Protein AF-A0A2G7M4L2-F1 (afdb_monomer_lite)

Sequence (96 aa):
MGNAALIIFFAILGMAVFYSTVAYFLIRMISKKAFKRNLDRYQIIQIIMLMAIGLMIIQSVRYQSWNMALPALGLLMPLLSLNVSMRRRRESNKVD

Radius of gyration: 17.42 Å; chains: 1; bounding box: 39×27×56 Å

Structure (mmCIF, N/CA/C/O backbone):
data_AF-A0A2G7M4L2-F1
#
_entry.id   AF-A0A2G7M4L2-F1
#
loop_
_atom_site.group_PDB
_atom_site.id
_atom_site.type_symbol
_atom_site.label_atom_id
_atom_site.label_alt_id
_atom_site.label_comp_id
_atom_site.label_asym_id
_atom_site.label_entity_id
_atom_site.label_seq_id
_atom_site.pdbx_PDB_ins_code
_atom_site.Cartn_x
_atom_site.Cartn_y
_atom_site.Cartn_z
_atom_site.occupancy
_atom_site.B_iso_or_equiv
_atom_site.auth_seq_id
_atom_site.auth_comp_id
_atom_site.auth_asym_id
_atom_site.auth_atom_id
_atom_site.pdbx_PDB_model_num
ATOM 1 N N . MET A 1 1 ? 4.581 5.890 -32.548 1.00 56.41 1 MET A N 1
ATOM 2 C CA . MET A 1 1 ? 4.938 5.462 -31.173 1.00 56.41 1 MET A CA 1
ATOM 3 C C . MET A 1 1 ? 3.995 6.009 -30.084 1.00 56.41 1 MET A C 1
ATOM 5 O O . MET A 1 1 ? 3.862 5.345 -29.068 1.00 56.41 1 MET A O 1
ATOM 9 N N . GLY A 1 2 ? 3.284 7.136 -30.277 1.00 62.47 2 GLY A N 1
ATOM 10 C CA . GLY A 1 2 ? 2.398 7.722 -29.244 1.00 62.47 2 GLY A CA 1
ATOM 11 C C . GLY A 1 2 ? 1.154 6.900 -28.857 1.00 62.47 2 GLY A C 1
ATOM 12 O O . GLY A 1 2 ? 0.841 6.789 -27.676 1.00 62.47 2 GLY A O 1
ATOM 13 N N . ASN A 1 3 ? 0.483 6.249 -29.815 1.00 76.25 3 ASN A N 1
ATOM 14 C CA . ASN A 1 3 ? -0.761 5.510 -29.529 1.00 76.25 3 ASN A CA 1
ATOM 15 C C . ASN A 1 3 ? -0.530 4.245 -28.686 1.00 76.25 3 ASN A C 1
ATOM 17 O O . ASN A 1 3 ? -1.350 3.910 -27.837 1.00 76.25 3 ASN A O 1
ATOM 21 N N . ALA A 1 4 ? 0.607 3.569 -28.872 1.00 79.88 4 ALA A N 1
ATOM 22 C CA . ALA A 1 4 ? 0.964 2.390 -28.083 1.00 79.88 4 ALA A CA 1
ATOM 23 C C . ALA A 1 4 ? 1.213 2.747 -26.607 1.00 79.88 4 ALA A C 1
ATOM 25 O O . ALA A 1 4 ? 0.759 2.030 -25.720 1.00 79.88 4 ALA A O 1
ATOM 26 N N . ALA A 1 5 ? 1.863 3.885 -26.338 1.00 84.69 5 ALA A N 1
ATOM 27 C CA . ALA A 1 5 ? 2.099 4.358 -24.975 1.00 84.69 5 ALA A CA 1
ATOM 28 C C . ALA A 1 5 ? 0.787 4.685 -24.241 1.00 84.69 5 ALA A C 1
ATOM 30 O O . ALA A 1 5 ? 0.638 4.334 -23.073 1.00 84.69 5 ALA A O 1
ATOM 31 N N . LEU A 1 6 ? -0.187 5.287 -24.935 1.00 85.69 6 LEU A N 1
ATOM 32 C CA . LEU A 1 6 ? -1.511 5.563 -24.369 1.00 85.69 6 LEU A CA 1
ATOM 33 C C . LEU A 1 6 ? -2.261 4.275 -24.019 1.00 85.69 6 LEU A C 1
ATOM 35 O O . LEU A 1 6 ? -2.808 4.163 -22.925 1.00 85.69 6 LEU A O 1
ATOM 39 N N . ILE A 1 7 ? -2.245 3.280 -24.908 1.00 89.19 7 ILE A N 1
ATOM 40 C CA . ILE A 1 7 ? -2.898 1.986 -24.662 1.00 89.19 7 ILE A CA 1
ATOM 41 C C . ILE A 1 7 ? -2.268 1.286 -23.452 1.00 89.19 7 ILE A C 1
ATOM 43 O O . ILE A 1 7 ? -2.989 0.805 -22.580 1.00 89.19 7 ILE A O 1
ATOM 47 N N . ILE A 1 8 ? -0.935 1.277 -23.359 1.00 89.00 8 ILE A N 1
ATOM 48 C CA . ILE A 1 8 ? -0.215 0.697 -22.217 1.00 89.00 8 ILE A CA 1
ATOM 49 C C . ILE A 1 8 ? -0.573 1.436 -20.922 1.00 89.00 8 ILE A C 1
ATOM 51 O O . ILE A 1 8 ? -0.836 0.800 -19.903 1.00 89.00 8 ILE A O 1
ATOM 55 N N . PHE A 1 9 ? -0.645 2.767 -20.958 1.00 87.94 9 PHE A N 1
ATOM 56 C CA . PHE A 1 9 ? -1.018 3.570 -19.797 1.00 87.94 9 PHE A CA 1
ATOM 57 C C . PHE A 1 9 ? -2.436 3.248 -19.301 1.00 87.94 9 PHE A C 1
ATOM 59 O O . PHE A 1 9 ? -2.628 2.979 -18.113 1.00 87.94 9 PHE A O 1
ATOM 66 N N . PHE A 1 10 ? -3.419 3.192 -20.204 1.00 91.38 10 PHE A N 1
ATOM 67 C CA . PHE A 1 10 ? -4.789 2.809 -19.851 1.00 91.38 10 PHE A CA 1
ATOM 68 C C . PHE A 1 10 ? -4.890 1.359 -19.369 1.00 91.38 10 PHE A C 1
ATOM 70 O O . PHE A 1 10 ? -5.658 1.083 -18.448 1.00 91.38 10 PHE A O 1
ATOM 77 N N . ALA A 1 11 ? -4.095 0.443 -19.925 1.00 90.25 11 ALA A N 1
ATOM 78 C CA . ALA A 1 11 ? -4.047 -0.941 -19.467 1.00 90.25 11 ALA A CA 1
ATOM 79 C C . ALA A 1 11 ? -3.517 -1.049 -18.026 1.00 90.25 11 ALA A C 1
ATOM 81 O O . ALA A 1 11 ? -4.115 -1.740 -17.200 1.00 90.25 11 ALA A O 1
ATOM 82 N N . ILE A 1 12 ? -2.445 -0.320 -17.696 1.00 90.50 12 ILE A N 1
ATOM 83 C CA . ILE A 1 12 ? -1.882 -0.282 -16.338 1.00 90.50 12 ILE A CA 1
ATOM 84 C C . ILE A 1 12 ? -2.879 0.349 -15.358 1.00 90.50 12 ILE A C 1
ATOM 86 O O . ILE A 1 12 ? -3.092 -0.194 -14.273 1.00 90.50 12 ILE A O 1
ATOM 90 N N . LEU A 1 13 ? -3.534 1.451 -15.740 1.00 90.06 13 LEU A N 1
ATOM 91 C CA . LEU A 1 13 ? -4.582 2.068 -14.920 1.00 90.06 13 LEU A CA 1
ATOM 92 C C . LEU A 1 13 ? -5.755 1.113 -14.684 1.00 90.06 13 LEU A C 1
ATOM 94 O O . LEU A 1 13 ? -6.197 0.959 -13.546 1.00 90.06 13 LEU A O 1
ATOM 98 N N . GLY A 1 14 ? -6.226 0.436 -15.733 1.00 90.31 14 GLY A N 1
ATOM 99 C CA . GLY A 1 14 ? -7.292 -0.557 -15.635 1.00 90.31 14 GLY A CA 1
ATOM 100 C C . 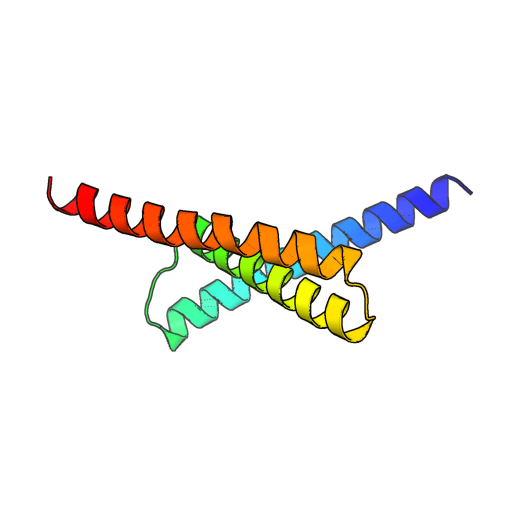GLY A 1 14 ? -6.931 -1.693 -14.678 1.00 90.31 14 GLY A C 1
ATOM 101 O O . GLY A 1 14 ? -7.722 -2.030 -13.797 1.00 90.31 14 GLY A O 1
ATOM 102 N N . MET A 1 15 ? -5.707 -2.222 -14.779 1.00 91.31 15 MET A N 1
ATOM 103 C CA . MET A 1 15 ? -5.195 -3.220 -13.837 1.00 91.31 15 MET A CA 1
ATOM 104 C C . MET A 1 15 ? -5.162 -2.690 -12.401 1.00 91.31 15 MET A C 1
ATOM 106 O O . MET A 1 15 ? -5.643 -3.364 -11.492 1.00 91.31 15 MET A O 1
ATOM 110 N N . ALA A 1 16 ? -4.637 -1.482 -12.179 1.00 86.25 16 ALA A N 1
ATOM 111 C CA . ALA A 1 16 ? -4.533 -0.896 -10.844 1.00 86.25 16 ALA A CA 1
ATOM 112 C C . ALA A 1 16 ? -5.907 -0.710 -10.180 1.00 86.25 16 ALA A C 1
ATOM 114 O O . ALA A 1 16 ? -6.071 -1.029 -8.999 1.00 86.25 16 ALA A O 1
ATOM 115 N N . VAL A 1 17 ? -6.905 -0.244 -10.940 1.00 88.25 17 VAL A N 1
ATOM 116 C CA . VAL A 1 17 ? -8.290 -0.108 -10.469 1.00 88.25 17 VAL A CA 1
ATOM 117 C C . VAL A 1 17 ? -8.877 -1.480 -10.148 1.00 88.25 17 VAL A C 1
ATOM 119 O O . VAL A 1 17 ? -9.388 -1.674 -9.046 1.00 88.25 17 VAL A O 1
ATOM 122 N N . PHE A 1 18 ? -8.739 -2.450 -11.055 1.00 90.62 18 PHE A N 1
ATOM 123 C CA . PHE A 1 18 ? -9.268 -3.799 -10.866 1.00 90.62 18 PHE A CA 1
ATOM 124 C C . PHE A 1 18 ? -8.700 -4.476 -9.612 1.00 90.62 18 PHE A C 1
ATOM 126 O O . PHE A 1 18 ? -9.460 -4.926 -8.752 1.00 90.62 18 PHE A O 1
ATOM 133 N N . TYR A 1 19 ? -7.373 -4.485 -9.446 1.00 88.12 19 TYR A N 1
ATOM 134 C CA . TYR A 1 19 ? -6.733 -5.070 -8.266 1.00 88.12 19 TYR A CA 1
ATOM 135 C C . TYR A 1 19 ? -7.125 -4.349 -6.975 1.00 88.12 19 TYR A C 1
ATOM 137 O O . TYR A 1 19 ? -7.346 -5.000 -5.953 1.00 88.12 19 TYR A O 1
ATOM 145 N N . SER A 1 20 ? -7.278 -3.024 -7.021 1.00 84.06 20 SER A N 1
ATOM 146 C CA . SER A 1 20 ? -7.733 -2.238 -5.870 1.00 84.06 20 SER A CA 1
ATOM 147 C C . SER A 1 20 ? -9.174 -2.583 -5.477 1.00 84.06 20 SER A C 1
ATOM 149 O O . SER A 1 20 ? -9.474 -2.718 -4.289 1.00 84.06 20 SER A O 1
ATOM 151 N N . THR A 1 21 ? -10.067 -2.795 -6.451 1.00 87.44 21 THR A N 1
ATOM 152 C CA . THR A 1 21 ? -11.440 -3.257 -6.198 1.00 87.44 21 THR A CA 1
ATOM 153 C C . THR A 1 21 ? -11.454 -4.658 -5.590 1.00 87.44 21 THR A C 1
ATOM 155 O O . THR A 1 21 ? -12.130 -4.882 -4.585 1.00 87.44 21 THR A O 1
ATOM 158 N N . VAL A 1 22 ? -10.675 -5.593 -6.141 1.00 89.69 22 VAL A N 1
ATOM 159 C CA . VAL A 1 22 ? -10.566 -6.961 -5.610 1.00 89.69 22 VAL A CA 1
ATOM 160 C C . VAL A 1 22 ? -10.042 -6.945 -4.170 1.00 89.69 22 VAL A C 1
ATOM 162 O O . VAL A 1 22 ? -10.642 -7.564 -3.288 1.00 89.69 22 VAL A O 1
ATOM 165 N N . ALA A 1 23 ? -8.986 -6.172 -3.898 1.00 87.56 23 ALA A N 1
ATOM 166 C CA . ALA A 1 23 ? -8.439 -5.999 -2.554 1.00 87.56 23 ALA A CA 1
ATOM 167 C C . ALA A 1 23 ? -9.474 -5.416 -1.579 1.00 87.56 23 ALA A C 1
ATOM 169 O O . ALA A 1 23 ? -9.620 -5.918 -0.464 1.00 87.56 23 ALA A O 1
ATOM 170 N N . TYR A 1 24 ? -10.245 -4.410 -2.001 1.00 87.56 24 TYR A N 1
ATOM 171 C CA . TYR A 1 24 ? -11.319 -3.828 -1.194 1.00 87.56 24 TYR A CA 1
ATOM 172 C C . TYR A 1 24 ? -12.360 -4.876 -0.776 1.00 87.56 24 TYR A C 1
ATOM 174 O O . TYR A 1 24 ? -12.712 -4.970 0.406 1.00 87.56 24 TYR A O 1
ATOM 182 N N . PHE A 1 25 ? -12.831 -5.693 -1.723 1.00 86.12 25 PHE A N 1
ATOM 183 C CA . PHE A 1 25 ? -13.800 -6.752 -1.437 1.00 86.12 25 PHE A CA 1
ATOM 184 C C . PHE A 1 25 ? -13.227 -7.820 -0.503 1.00 86.12 25 PHE A C 1
ATOM 186 O O . PHE A 1 25 ? -13.886 -8.184 0.474 1.00 86.12 25 PHE A O 1
ATOM 193 N N . LEU A 1 26 ? -11.993 -8.268 -0.746 1.00 86.69 26 LEU A N 1
ATOM 194 C CA . LEU A 1 26 ? -11.301 -9.243 0.100 1.00 86.69 26 LEU A CA 1
ATOM 195 C C . LEU A 1 26 ? -11.149 -8.742 1.536 1.00 86.69 26 LEU A C 1
ATOM 197 O O . LEU A 1 26 ? -11.535 -9.442 2.471 1.00 86.69 26 LEU A O 1
ATOM 201 N N . ILE A 1 27 ? -10.659 -7.515 1.725 1.00 85.88 27 ILE A N 1
ATOM 202 C CA . ILE A 1 27 ? -10.479 -6.925 3.058 1.00 85.88 27 ILE A CA 1
ATOM 203 C C . ILE A 1 27 ? -11.826 -6.816 3.774 1.00 85.88 27 ILE A C 1
ATOM 205 O O . ILE A 1 27 ? -11.931 -7.175 4.948 1.00 85.88 27 ILE A O 1
ATOM 209 N N . ARG A 1 28 ? -12.880 -6.382 3.074 1.00 82.75 28 ARG A N 1
ATOM 210 C CA . ARG A 1 28 ? -14.229 -6.300 3.647 1.00 82.75 28 ARG A CA 1
ATOM 211 C C . ARG A 1 28 ? -14.753 -7.674 4.073 1.00 82.75 28 ARG A C 1
ATOM 213 O O . ARG A 1 28 ? -15.302 -7.803 5.168 1.00 82.75 28 ARG A O 1
ATOM 220 N N . MET A 1 29 ? -14.577 -8.697 3.235 1.00 83.25 29 MET A N 1
ATOM 221 C CA . MET A 1 29 ? -15.000 -10.069 3.532 1.00 83.25 29 MET A CA 1
ATOM 222 C C . MET A 1 29 ? -14.227 -10.665 4.710 1.00 83.25 29 MET A C 1
ATOM 224 O O . MET A 1 29 ? -14.845 -11.167 5.651 1.00 83.25 29 MET A O 1
ATOM 228 N N . ILE A 1 30 ? -12.895 -10.579 4.687 1.00 84.81 30 ILE A N 1
ATOM 229 C CA . ILE A 1 30 ? -12.022 -11.089 5.751 1.00 84.81 30 ILE A CA 1
ATOM 230 C C . ILE A 1 30 ? -12.316 -10.360 7.056 1.00 84.81 30 ILE A C 1
ATOM 232 O O . ILE A 1 30 ? -12.452 -10.996 8.093 1.00 84.81 30 ILE A O 1
ATOM 236 N N . SER A 1 31 ? -12.492 -9.041 7.030 1.00 80.94 31 SER A N 1
ATOM 237 C CA . SER A 1 31 ? -12.781 -8.285 8.245 1.00 80.94 31 SER A CA 1
ATOM 238 C C . SER A 1 31 ? -14.097 -8.690 8.905 1.00 80.94 31 SER A C 1
ATOM 240 O O . SER A 1 31 ? -14.143 -8.903 10.121 1.00 80.94 31 SER A O 1
ATOM 242 N N . LYS A 1 32 ? -15.148 -8.892 8.104 1.00 79.62 32 LYS A N 1
ATOM 243 C CA . LYS A 1 32 ? -16.442 -9.347 8.614 1.00 79.62 32 LYS A CA 1
ATOM 244 C C . LYS A 1 32 ? -16.375 -10.786 9.134 1.00 79.62 32 LYS A C 1
ATOM 246 O O . LYS A 1 32 ? -16.962 -11.079 10.172 1.00 79.62 32 LYS A O 1
ATOM 251 N N . LYS A 1 33 ? -15.664 -11.674 8.428 1.00 77.88 33 LYS A N 1
ATOM 252 C CA . LYS A 1 33 ? -15.608 -13.112 8.735 1.00 77.88 33 LYS A CA 1
ATOM 253 C C . LYS A 1 33 ? -14.626 -13.455 9.860 1.00 77.88 33 LYS A C 1
ATOM 255 O O . LYS A 1 33 ? -14.975 -14.229 10.740 1.00 77.88 33 LYS A O 1
ATOM 260 N N . ALA A 1 34 ? -13.425 -12.881 9.838 1.00 76.38 34 ALA A N 1
ATOM 261 C CA . ALA A 1 34 ? -12.343 -13.191 10.774 1.00 76.38 34 ALA A CA 1
ATOM 262 C C . ALA A 1 34 ? -12.359 -12.297 12.020 1.00 76.38 34 ALA A C 1
ATOM 264 O O . ALA A 1 34 ? -12.162 -12.785 13.126 1.00 76.38 34 ALA A O 1
ATOM 265 N N . PHE A 1 35 ? -12.634 -10.999 11.865 1.00 72.50 35 PHE A N 1
ATOM 266 C CA . PHE A 1 35 ? -12.531 -10.035 12.969 1.00 72.50 35 PHE A CA 1
ATOM 267 C C . PHE A 1 35 ? -13.887 -9.605 13.543 1.00 72.50 35 PHE A C 1
ATOM 269 O O . PHE A 1 35 ? -13.916 -8.796 14.469 1.00 72.50 35 PHE A O 1
ATOM 276 N N . LYS A 1 36 ? -15.007 -10.107 12.987 1.00 74.12 36 LYS A N 1
ATOM 277 C CA . LYS A 1 36 ? -16.393 -9.703 13.318 1.00 74.12 36 LYS A CA 1
ATOM 278 C C . LYS A 1 36 ? -16.579 -8.180 13.388 1.00 74.12 36 LYS A C 1
ATOM 280 O O . LYS A 1 36 ? -17.444 -7.676 14.101 1.00 74.12 36 LYS A O 1
ATOM 285 N N . ARG A 1 37 ? -15.756 -7.429 12.654 1.00 68.88 37 ARG A N 1
ATOM 286 C CA . ARG A 1 37 ? -15.697 -5.971 12.717 1.00 68.88 37 ARG A CA 1
ATOM 287 C C . ARG A 1 37 ? -16.178 -5.416 11.391 1.00 68.88 37 ARG A C 1
ATOM 289 O O . ARG A 1 37 ? -15.709 -5.818 10.332 1.00 68.88 37 ARG A O 1
ATOM 296 N N . ASN A 1 38 ? -17.113 -4.475 11.445 1.00 73.44 38 ASN A N 1
ATOM 297 C CA . ASN A 1 38 ? -17.470 -3.698 10.267 1.00 73.44 38 ASN A CA 1
ATOM 298 C C . ASN A 1 38 ? -16.428 -2.589 10.109 1.00 73.44 38 ASN A C 1
ATOM 300 O O . ASN A 1 38 ? -16.437 -1.610 10.856 1.00 73.44 38 ASN A O 1
ATOM 304 N N . LEU A 1 39 ? -15.492 -2.778 9.176 1.00 72.38 39 LEU A N 1
ATOM 305 C CA . LEU A 1 39 ? -14.577 -1.717 8.766 1.00 72.38 39 LEU A CA 1
ATOM 306 C C . LEU A 1 39 ? -15.332 -0.684 7.934 1.00 72.38 39 LEU A C 1
ATOM 308 O O . LEU A 1 39 ? -16.095 -1.015 7.024 1.00 72.38 39 LEU A O 1
ATOM 312 N N . ASP A 1 40 ? -15.070 0.576 8.245 1.00 79.44 40 ASP A N 1
ATOM 313 C CA . ASP A 1 40 ? -15.534 1.707 7.454 1.00 79.44 40 ASP A CA 1
ATOM 314 C C . ASP A 1 40 ? -14.748 1.801 6.132 1.00 79.44 40 ASP A C 1
ATOM 316 O O . ASP A 1 40 ? -13.612 1.325 6.042 1.00 79.44 40 ASP A O 1
ATOM 320 N N . ARG A 1 41 ? -15.316 2.450 5.109 1.00 78.25 41 ARG A N 1
ATOM 321 C CA . ARG A 1 41 ? -14.677 2.626 3.792 1.00 78.25 41 ARG A CA 1
ATOM 322 C C . ARG A 1 41 ? -13.284 3.242 3.930 1.00 78.25 41 ARG A C 1
ATOM 324 O O . ARG A 1 41 ? -12.341 2.739 3.327 1.00 78.25 41 ARG A O 1
ATOM 331 N N . TYR A 1 42 ? -13.150 4.256 4.786 1.00 78.38 42 TYR A N 1
ATOM 332 C CA . TYR A 1 42 ? -11.872 4.909 5.079 1.00 78.38 42 TYR A CA 1
ATOM 333 C C . TYR A 1 42 ? -10.834 3.948 5.666 1.00 78.38 42 TYR A C 1
ATOM 335 O O . TYR A 1 42 ? -9.677 3.978 5.262 1.00 78.38 42 TYR A O 1
ATOM 343 N N . GLN A 1 43 ? -11.246 3.054 6.568 1.00 79.31 43 GLN A N 1
ATOM 344 C CA . GLN A 1 43 ? -10.333 2.089 7.185 1.00 79.31 43 GLN A CA 1
ATOM 345 C C . GLN A 1 43 ? -9.849 1.054 6.168 1.00 79.31 43 GLN A C 1
ATOM 347 O O . GLN A 1 43 ? -8.675 0.698 6.171 1.00 79.31 43 GLN A O 1
ATOM 352 N N . ILE A 1 44 ? -10.725 0.605 5.263 1.00 82.38 44 ILE A N 1
ATOM 353 C CA . ILE A 1 44 ? -10.342 -0.326 4.194 1.00 82.38 44 ILE A CA 1
ATOM 354 C C . ILE A 1 44 ? -9.336 0.336 3.244 1.00 82.38 44 ILE A C 1
ATOM 356 O O . ILE A 1 44 ? -8.303 -0.259 2.950 1.00 82.38 44 ILE A O 1
ATOM 360 N N . ILE A 1 45 ? -9.592 1.576 2.811 1.00 83.38 45 ILE A N 1
ATOM 361 C CA . ILE A 1 45 ? -8.667 2.329 1.946 1.00 83.38 45 ILE A CA 1
ATOM 362 C C . ILE A 1 45 ? -7.309 2.508 2.632 1.00 83.38 45 ILE A C 1
ATOM 364 O O . ILE A 1 45 ? -6.270 2.315 2.007 1.00 83.38 45 ILE A O 1
ATOM 368 N N . GLN A 1 46 ? -7.307 2.811 3.928 1.00 82.50 46 GLN A N 1
ATOM 369 C CA . GLN A 1 46 ? -6.080 2.985 4.697 1.00 82.50 46 GLN A CA 1
ATOM 370 C C . GLN A 1 46 ? -5.277 1.682 4.819 1.00 82.50 46 GLN A C 1
ATOM 372 O O . GLN A 1 46 ? -4.055 1.710 4.697 1.00 82.50 46 GLN A O 1
ATOM 377 N N . ILE A 1 47 ? -5.946 0.534 4.983 1.00 83.44 47 ILE A N 1
ATOM 378 C CA . ILE A 1 47 ? -5.297 -0.787 4.945 1.00 83.44 47 ILE A CA 1
ATOM 379 C C . ILE A 1 47 ? -4.685 -1.047 3.563 1.00 83.44 47 ILE A C 1
ATOM 381 O O . ILE A 1 47 ? -3.537 -1.477 3.489 1.00 83.44 47 ILE A O 1
ATOM 385 N N . ILE A 1 48 ? -5.408 -0.748 2.477 1.00 85.06 48 ILE A N 1
ATOM 386 C CA . ILE A 1 48 ? -4.894 -0.903 1.105 1.00 85.06 48 ILE A CA 1
ATOM 387 C C . ILE A 1 48 ? -3.651 -0.028 0.893 1.00 85.06 48 ILE A C 1
ATOM 389 O O . ILE A 1 48 ? -2.652 -0.518 0.374 1.00 85.06 48 ILE A O 1
ATOM 393 N N . MET A 1 49 ? -3.676 1.236 1.332 1.00 84.06 49 MET A N 1
ATOM 394 C CA . MET A 1 49 ? -2.529 2.148 1.224 1.00 84.06 49 MET A CA 1
ATOM 395 C C . MET A 1 49 ? -1.319 1.652 2.016 1.00 84.06 49 MET A C 1
ATOM 397 O O . MET A 1 49 ? -0.215 1.611 1.480 1.00 84.06 49 MET A O 1
ATOM 401 N N . LEU A 1 50 ? -1.516 1.234 3.270 1.00 84.81 50 LEU A N 1
ATOM 402 C CA . LEU A 1 50 ? -0.435 0.683 4.091 1.00 84.81 50 LEU A CA 1
ATOM 403 C C . LEU A 1 50 ? 0.154 -0.586 3.466 1.00 84.81 50 LEU A C 1
ATOM 405 O O . LEU A 1 50 ? 1.372 -0.745 3.439 1.00 84.81 50 LEU A O 1
ATOM 409 N N . MET A 1 51 ? -0.695 -1.460 2.919 1.00 84.56 51 MET A N 1
ATOM 410 C CA . MET A 1 51 ? -0.258 -2.671 2.228 1.00 84.56 51 MET A CA 1
ATOM 411 C C . MET A 1 51 ? 0.543 -2.336 0.965 1.00 84.56 51 MET A C 1
ATOM 413 O O . MET A 1 51 ? 1.611 -2.905 0.756 1.00 84.56 51 MET A O 1
ATOM 417 N N . ALA A 1 52 ? 0.079 -1.381 0.155 1.00 85.25 52 ALA A N 1
ATOM 418 C CA . ALA A 1 52 ? 0.779 -0.937 -1.048 1.00 85.25 52 ALA A CA 1
ATOM 419 C C . ALA A 1 52 ? 2.160 -0.347 -0.725 1.00 85.25 52 ALA A C 1
ATOM 421 O O . ALA A 1 52 ? 3.144 -0.700 -1.373 1.00 85.25 52 ALA A O 1
ATOM 422 N N . ILE A 1 53 ? 2.253 0.494 0.309 1.00 85.94 53 ILE A N 1
ATOM 423 C CA . ILE A 1 53 ? 3.527 1.079 0.743 1.00 85.94 53 ILE A CA 1
ATOM 424 C C . ILE A 1 53 ? 4.459 0.000 1.304 1.00 85.94 53 ILE A C 1
ATOM 426 O O . ILE A 1 53 ? 5.637 -0.027 0.957 1.00 85.94 53 ILE A O 1
ATOM 430 N N . GLY A 1 54 ? 3.940 -0.932 2.109 1.00 84.75 54 GLY A N 1
ATOM 431 C CA . GLY A 1 54 ? 4.716 -2.068 2.608 1.00 84.75 54 GLY A CA 1
ATOM 432 C C . GLY A 1 54 ? 5.304 -2.910 1.472 1.00 84.75 54 GLY A C 1
ATOM 433 O O . GLY A 1 54 ? 6.498 -3.203 1.470 1.00 84.75 54 GLY A O 1
ATOM 434 N N . LEU A 1 55 ? 4.495 -3.227 0.456 1.00 85.12 55 LEU A N 1
ATOM 435 C CA . LEU A 1 55 ? 4.952 -3.939 -0.740 1.00 85.12 55 LEU A CA 1
ATOM 436 C C . LEU A 1 55 ? 5.985 -3.131 -1.535 1.00 85.12 55 LEU A C 1
ATOM 438 O O . LEU A 1 55 ? 6.977 -3.703 -1.987 1.00 85.12 55 LEU A O 1
ATOM 442 N N . MET A 1 56 ? 5.800 -1.813 -1.676 1.00 83.88 56 MET A N 1
ATOM 443 C CA . MET A 1 56 ? 6.793 -0.942 -2.312 1.00 83.88 56 MET A CA 1
ATOM 444 C C . MET A 1 56 ? 8.130 -0.970 -1.576 1.00 83.88 56 MET A C 1
ATOM 446 O O . MET A 1 56 ? 9.166 -1.050 -2.230 1.00 83.88 56 MET A O 1
ATOM 450 N N . ILE A 1 57 ? 8.130 -0.947 -0.242 1.00 83.56 57 ILE A N 1
ATOM 451 C CA . ILE A 1 57 ? 9.360 -1.022 0.557 1.00 83.56 57 ILE A CA 1
ATOM 452 C C . ILE A 1 57 ? 10.047 -2.372 0.348 1.00 83.56 57 ILE A C 1
ATOM 454 O O . ILE A 1 57 ? 11.237 -2.396 0.050 1.00 83.56 57 ILE A O 1
ATOM 458 N N . ILE A 1 58 ? 9.306 -3.484 0.421 1.00 84.44 58 ILE A N 1
ATOM 459 C CA . ILE A 1 58 ? 9.851 -4.835 0.195 1.00 84.44 58 ILE A CA 1
ATOM 460 C C . ILE A 1 58 ? 10.497 -4.933 -1.192 1.00 84.44 58 ILE A C 1
ATOM 462 O O . ILE A 1 58 ? 11.630 -5.397 -1.323 1.00 84.44 58 ILE A O 1
ATOM 466 N N . GLN A 1 59 ? 9.802 -4.456 -2.226 1.00 84.50 59 GLN A N 1
ATOM 467 C CA . GLN A 1 59 ? 10.328 -4.453 -3.589 1.00 84.50 59 GLN A CA 1
ATOM 468 C C . GLN A 1 59 ? 11.542 -3.528 -3.715 1.00 84.50 59 GLN A C 1
ATOM 470 O O . GLN A 1 59 ? 12.535 -3.905 -4.329 1.00 84.50 59 GLN A O 1
ATOM 475 N N . SER A 1 60 ? 11.509 -2.353 -3.09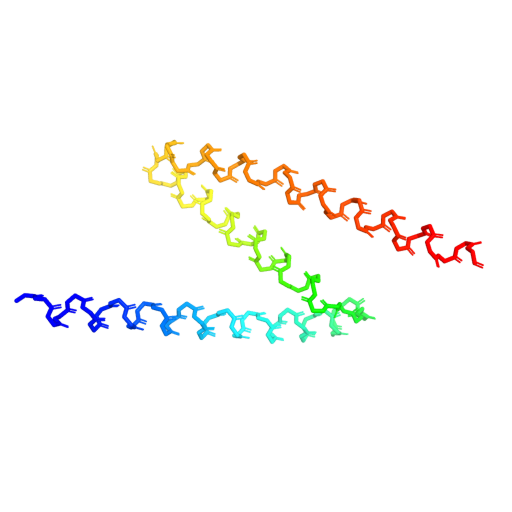0 1.00 84.31 60 SER A N 1
ATOM 476 C CA . SER A 1 60 ? 12.627 -1.406 -3.120 1.00 84.31 60 SER A CA 1
ATOM 477 C C . SER A 1 60 ? 13.878 -1.992 -2.468 1.00 84.31 60 SER A C 1
ATOM 479 O O . SER A 1 60 ? 14.961 -1.869 -3.028 1.00 84.31 60 SER A O 1
ATOM 481 N N . VAL A 1 61 ? 13.736 -2.704 -1.345 1.00 84.88 61 VAL A N 1
ATOM 482 C CA . VAL A 1 61 ? 14.844 -3.430 -0.703 1.00 84.88 61 VAL A CA 1
ATOM 483 C C . VAL A 1 61 ? 15.363 -4.540 -1.616 1.00 84.88 61 VAL A C 1
ATOM 485 O O . VAL A 1 61 ? 16.571 -4.642 -1.822 1.00 84.88 61 VAL A O 1
ATOM 488 N N . ARG A 1 62 ? 14.465 -5.329 -2.223 1.00 85.81 62 ARG A N 1
ATOM 489 C CA . ARG A 1 62 ? 14.833 -6.404 -3.159 1.00 85.81 62 ARG A CA 1
ATOM 490 C C . ARG A 1 62 ? 15.651 -5.892 -4.348 1.00 85.81 62 ARG A C 1
ATOM 492 O O . ARG A 1 62 ? 16.590 -6.563 -4.761 1.00 85.81 62 ARG A O 1
ATOM 499 N N . TYR A 1 63 ? 15.307 -4.724 -4.886 1.00 88.94 63 TYR A N 1
ATOM 500 C CA . TYR A 1 63 ? 16.019 -4.098 -6.004 1.00 88.94 63 TYR A CA 1
ATOM 501 C C . TYR A 1 63 ? 17.142 -3.142 -5.562 1.00 88.94 63 TYR A C 1
ATOM 503 O O . TYR A 1 63 ? 17.658 -2.403 -6.395 1.00 88.94 63 TYR A O 1
ATOM 511 N N . GLN A 1 64 ? 17.504 -3.120 -4.269 1.00 81.62 64 GLN A N 1
ATOM 512 C CA . GLN A 1 64 ? 18.494 -2.198 -3.679 1.00 81.62 64 GLN A CA 1
ATOM 513 C C . GLN A 1 64 ? 18.245 -0.712 -4.017 1.00 81.62 64 GLN A C 1
ATOM 515 O O . GLN A 1 64 ? 19.149 0.122 -4.043 1.00 81.62 64 GLN A O 1
ATOM 520 N N . SER A 1 65 ? 16.980 -0.367 -4.246 1.00 80.62 65 SER A N 1
ATOM 521 C CA . SER A 1 65 ? 16.502 0.957 -4.625 1.00 80.62 65 SER A CA 1
ATOM 522 C C . SER A 1 65 ? 16.217 1.799 -3.379 1.00 80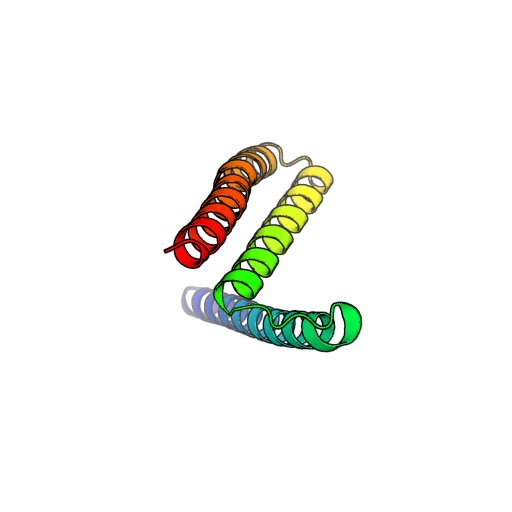.62 65 SER A C 1
ATOM 524 O O . SER A 1 65 ? 15.073 2.008 -2.965 1.00 80.62 65 SER A O 1
ATOM 526 N N . TRP A 1 66 ? 17.278 2.311 -2.756 1.00 78.62 66 TRP A N 1
ATOM 527 C CA . TRP A 1 66 ? 17.160 3.170 -1.570 1.00 78.62 66 TRP A CA 1
ATOM 528 C C . TRP A 1 66 ? 16.424 4.486 -1.854 1.00 78.62 66 TRP A C 1
ATOM 530 O O . TRP A 1 66 ? 15.694 4.983 -0.995 1.00 78.62 66 TRP A O 1
ATOM 540 N N . ASN A 1 67 ? 16.519 4.986 -3.089 1.00 81.12 67 ASN A N 1
ATOM 541 C CA . ASN A 1 67 ? 15.818 6.191 -3.538 1.00 81.12 67 ASN A CA 1
ATOM 542 C C . ASN A 1 67 ? 14.291 6.025 -3.575 1.00 81.12 67 ASN A C 1
ATOM 544 O O . ASN A 1 67 ? 13.582 7.022 -3.493 1.00 81.12 67 ASN A O 1
ATOM 548 N N . MET A 1 68 ? 13.772 4.795 -3.676 1.00 75.94 68 MET A N 1
ATOM 549 C CA . MET A 1 68 ? 12.332 4.519 -3.566 1.00 75.94 68 MET A CA 1
ATOM 550 C C . MET A 1 68 ? 11.935 4.054 -2.160 1.00 75.94 68 MET A C 1
ATOM 552 O O . MET A 1 68 ? 10.846 4.387 -1.692 1.00 75.94 68 MET A O 1
ATOM 556 N N . ALA A 1 69 ? 12.823 3.348 -1.452 1.00 77.56 69 ALA A N 1
ATOM 557 C CA . ALA A 1 69 ? 12.560 2.868 -0.096 1.00 77.56 69 ALA A CA 1
ATOM 558 C C . ALA A 1 69 ? 12.409 4.013 0.919 1.00 77.56 69 ALA A C 1
ATOM 560 O O . ALA A 1 69 ? 11.488 3.993 1.737 1.00 77.56 69 ALA A O 1
ATOM 561 N N . LEU A 1 70 ? 13.287 5.021 0.862 1.00 80.31 70 LEU A N 1
ATOM 562 C CA . LEU A 1 70 ? 13.298 6.124 1.828 1.00 80.31 70 LEU A CA 1
ATOM 563 C C . LEU A 1 70 ? 12.026 6.993 1.760 1.00 80.31 70 LEU A C 1
ATOM 565 O O . LEU A 1 70 ? 11.411 7.196 2.810 1.00 80.31 70 LEU A O 1
ATOM 569 N N . PRO A 1 71 ? 11.549 7.445 0.580 1.00 81.69 71 PRO A N 1
ATOM 570 C CA . PRO A 1 71 ? 10.269 8.149 0.485 1.00 81.69 71 PRO A CA 1
ATOM 571 C C . PRO A 1 71 ? 9.084 7.296 0.947 1.00 81.69 71 PRO A C 1
ATOM 573 O O . PRO A 1 71 ? 8.200 7.796 1.639 1.00 81.69 71 PRO A O 1
ATOM 576 N N . ALA A 1 72 ? 9.074 6.000 0.618 1.00 82.12 72 ALA A N 1
ATOM 577 C CA . ALA A 1 72 ? 8.007 5.092 1.033 1.00 82.12 72 ALA A CA 1
ATOM 578 C C . ALA A 1 72 ? 7.952 4.925 2.566 1.00 82.12 72 ALA A C 1
ATOM 580 O O . ALA A 1 72 ? 6.870 4.964 3.155 1.00 82.12 72 ALA A O 1
ATOM 581 N N . LEU A 1 73 ? 9.109 4.824 3.230 1.00 80.38 73 LEU A N 1
ATOM 582 C CA . LEU A 1 73 ? 9.211 4.838 4.695 1.00 80.38 73 LEU A CA 1
ATOM 583 C C . LEU A 1 73 ? 8.778 6.186 5.289 1.00 80.38 73 LEU A C 1
ATOM 585 O O . LEU A 1 73 ? 8.073 6.216 6.299 1.00 80.38 73 LEU A O 1
ATOM 589 N N . GLY A 1 74 ? 9.139 7.297 4.642 1.00 82.19 74 GLY A N 1
ATOM 590 C CA . GLY A 1 74 ? 8.700 8.636 5.034 1.00 82.19 74 GLY A CA 1
ATOM 591 C C . GLY A 1 74 ? 7.178 8.800 4.998 1.00 82.19 74 GLY A C 1
ATOM 592 O O . GLY A 1 74 ? 6.614 9.431 5.885 1.00 82.19 74 GLY A O 1
ATOM 593 N N . LEU A 1 75 ? 6.496 8.178 4.029 1.00 82.12 75 LEU A N 1
ATOM 594 C CA . LEU A 1 75 ? 5.032 8.198 3.906 1.00 82.12 75 LEU A CA 1
ATOM 595 C C . LEU A 1 75 ? 4.315 7.290 4.919 1.00 82.12 75 LEU A C 1
ATOM 597 O O . LEU A 1 75 ? 3.158 7.552 5.257 1.00 82.12 75 LEU A O 1
ATOM 601 N N . LEU A 1 76 ? 4.980 6.260 5.453 1.00 82.06 76 LEU A N 1
ATOM 602 C CA . LEU A 1 76 ? 4.399 5.405 6.496 1.00 82.06 76 LEU A CA 1
ATOM 603 C C . LEU A 1 76 ? 4.113 6.180 7.785 1.00 82.06 76 LEU A C 1
ATOM 605 O O . LEU A 1 76 ? 3.043 6.013 8.370 1.00 82.06 76 LEU A O 1
ATOM 609 N N . MET A 1 77 ? 5.038 7.040 8.221 1.00 78.56 77 MET A N 1
ATOM 610 C CA . MET A 1 77 ? 4.899 7.792 9.474 1.00 78.56 77 MET A CA 1
ATOM 611 C C . MET A 1 77 ? 3.618 8.650 9.547 1.00 78.56 77 MET A C 1
ATOM 613 O O . MET A 1 77 ? 2.856 8.478 10.504 1.00 78.56 77 MET A O 1
ATOM 617 N N . PRO A 1 78 ? 3.309 9.533 8.573 1.00 78.19 78 PRO A N 1
ATOM 618 C CA . PRO A 1 78 ? 2.092 10.338 8.606 1.00 78.19 78 PRO A CA 1
ATOM 619 C C . PRO A 1 78 ? 0.822 9.491 8.453 1.00 78.19 78 PRO A C 1
ATOM 621 O O . PRO A 1 78 ? -0.195 9.788 9.072 1.00 78.19 78 PRO A O 1
ATOM 624 N N . LEU A 1 79 ? 0.854 8.396 7.690 1.00 78.50 79 LEU A N 1
ATOM 625 C CA . LEU A 1 79 ? -0.314 7.517 7.552 1.00 78.50 79 LEU A CA 1
ATOM 626 C C . LEU A 1 79 ? -0.631 6.752 8.842 1.00 78.50 79 LEU A C 1
ATOM 628 O O . LEU A 1 79 ? -1.803 6.518 9.161 1.00 78.50 79 LEU A O 1
ATOM 632 N N . LEU A 1 80 ? 0.398 6.384 9.605 1.00 78.00 80 LEU A N 1
ATOM 633 C CA . LEU A 1 80 ? 0.246 5.792 10.931 1.00 78.00 80 LEU A CA 1
ATOM 634 C C . LEU A 1 80 ? -0.212 6.830 11.965 1.00 78.00 80 LEU A C 1
ATOM 636 O O . LEU A 1 80 ? -1.093 6.532 12.773 1.00 78.00 80 LEU A O 1
ATOM 640 N N . SER A 1 81 ? 0.302 8.061 11.923 1.00 75.12 81 SER A N 1
ATOM 641 C CA . SER A 1 81 ? -0.145 9.115 12.844 1.00 75.12 81 SER A CA 1
ATOM 642 C C . SER A 1 81 ? -1.595 9.545 12.578 1.00 75.12 81 SER A C 1
ATOM 644 O O . SER A 1 81 ? -2.358 9.739 13.527 1.00 75.12 81 SER A O 1
ATOM 646 N N . LEU A 1 82 ? -2.024 9.586 11.310 1.00 75.75 82 LEU A N 1
ATOM 647 C CA . LEU A 1 82 ? -3.422 9.806 10.918 1.00 75.75 82 LEU A CA 1
ATOM 648 C C . LEU A 1 82 ? -4.347 8.689 11.418 1.00 75.75 82 LEU A C 1
ATOM 650 O O . LEU A 1 82 ? -5.458 8.959 11.868 1.00 75.75 82 LEU A O 1
ATOM 654 N N . ASN A 1 83 ? -3.893 7.434 11.397 1.00 72.12 83 ASN A N 1
ATOM 655 C CA . ASN A 1 83 ? -4.627 6.311 11.991 1.00 72.12 83 ASN A CA 1
ATOM 656 C C . ASN A 1 83 ? -4.888 6.529 13.490 1.00 72.12 83 ASN A C 1
ATOM 658 O O . ASN A 1 83 ? -6.014 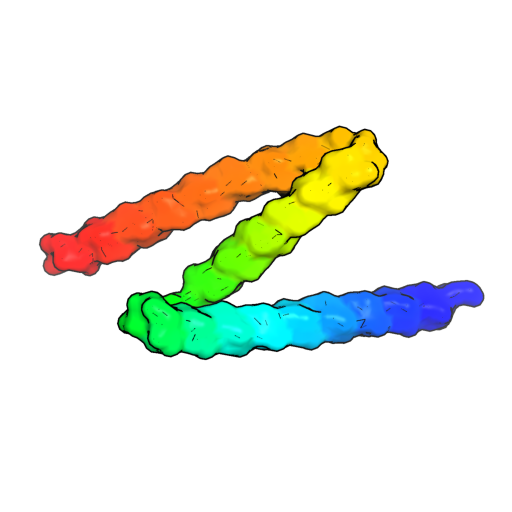6.366 13.968 1.00 72.12 83 ASN A O 1
ATOM 662 N N . VAL A 1 84 ? -3.846 6.914 14.233 1.00 74.88 84 VAL A N 1
ATOM 663 C CA . VAL A 1 84 ? -3.932 7.144 15.682 1.00 74.88 84 VAL A CA 1
ATOM 664 C C . VAL A 1 84 ? -4.820 8.349 15.993 1.00 74.88 84 VAL A C 1
ATOM 666 O O . VAL A 1 84 ? -5.663 8.272 16.889 1.00 74.88 84 VAL A O 1
ATOM 669 N N . SER A 1 85 ? -4.690 9.443 15.240 1.00 74.19 85 SER A N 1
ATOM 670 C CA . SER A 1 85 ? -5.482 10.656 15.462 1.00 74.19 85 SER A CA 1
ATOM 671 C C . SER A 1 85 ? -6.962 10.461 15.118 1.00 74.19 85 SER A C 1
ATOM 673 O O . SER A 1 85 ? -7.827 10.880 15.890 1.00 74.19 85 SER A O 1
ATOM 675 N N . MET A 1 86 ? -7.284 9.755 14.027 1.00 71.81 86 MET A N 1
ATOM 676 C CA . MET A 1 86 ? -8.668 9.415 13.682 1.00 71.81 86 MET A CA 1
ATOM 677 C C . MET A 1 86 ? -9.310 8.484 14.712 1.00 71.81 86 MET A C 1
ATOM 679 O O . MET A 1 86 ? -10.496 8.628 15.015 1.00 71.81 86 MET A O 1
ATOM 683 N N . ARG A 1 87 ? -8.540 7.549 15.283 1.00 70.56 87 ARG A N 1
ATOM 684 C CA . ARG A 1 87 ? -9.020 6.696 16.374 1.00 70.56 87 ARG A CA 1
ATOM 685 C C . ARG A 1 87 ? -9.342 7.518 17.624 1.00 70.56 87 ARG A C 1
ATOM 687 O O . ARG A 1 87 ? -10.451 7.392 18.133 1.00 70.56 87 ARG A O 1
ATOM 694 N N . ARG A 1 88 ? -8.440 8.414 18.044 1.00 72.62 88 ARG A N 1
ATOM 695 C 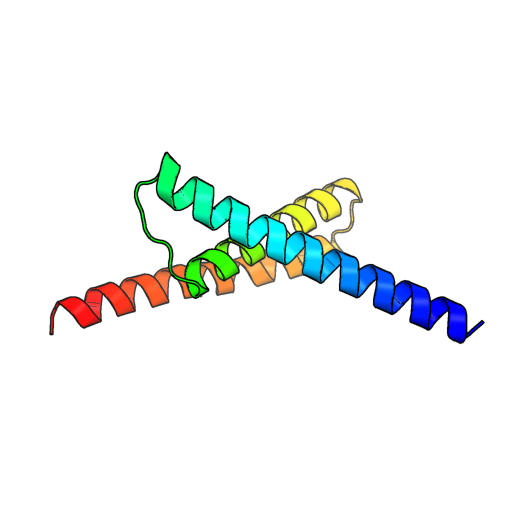CA . ARG A 1 88 ? -8.675 9.317 19.187 1.00 72.62 88 ARG A CA 1
ATOM 696 C C . ARG A 1 88 ? -9.884 10.229 18.975 1.00 72.62 88 ARG A C 1
ATOM 698 O O . ARG A 1 88 ? -10.677 10.395 19.890 1.00 72.62 88 ARG A O 1
ATOM 705 N N . ARG A 1 89 ? -10.087 10.765 17.764 1.00 72.00 89 ARG A N 1
ATOM 706 C CA . ARG A 1 89 ? -11.285 11.569 17.443 1.00 72.00 89 ARG A CA 1
ATOM 707 C C . ARG A 1 89 ? -12.583 10.770 17.567 1.00 72.00 89 ARG A C 1
ATOM 709 O O . ARG A 1 89 ? -13.557 11.294 18.087 1.00 72.00 89 ARG A O 1
ATOM 716 N N . ARG A 1 90 ? -12.605 9.505 17.128 1.00 67.12 90 ARG A N 1
ATOM 717 C CA . ARG A 1 90 ? -13.777 8.620 17.296 1.00 67.12 90 ARG A CA 1
ATOM 718 C C . ARG A 1 90 ? -14.047 8.248 18.753 1.00 67.12 90 ARG A C 1
ATOM 720 O O . ARG A 1 90 ? -15.184 7.934 19.078 1.00 67.12 90 ARG A O 1
ATOM 727 N N . GLU A 1 91 ? -13.013 8.213 19.586 1.00 67.56 91 GLU A N 1
ATOM 728 C CA . GLU A 1 91 ? -13.137 7.965 21.024 1.00 67.56 91 GLU A CA 1
ATOM 729 C C . GLU A 1 91 ? -13.629 9.230 21.752 1.00 67.56 91 GLU A C 1
ATOM 731 O O . GLU A 1 91 ? -14.533 9.119 22.568 1.00 67.56 91 GLU A O 1
ATOM 736 N N . SER A 1 92 ? -13.151 10.423 21.376 1.00 69.56 92 SER A N 1
ATOM 737 C CA . SER A 1 92 ? -13.624 11.713 21.912 1.00 69.56 92 SER A CA 1
ATOM 738 C C . SER A 1 92 ? -15.095 11.990 21.578 1.00 69.56 92 SER A C 1
ATOM 740 O O . SER A 1 92 ? -15.863 12.307 22.471 1.00 69.56 92 SER A O 1
ATOM 742 N N . ASN A 1 93 ? -15.521 11.775 20.326 1.00 62.16 93 ASN A N 1
ATOM 743 C CA . ASN A 1 93 ? -16.912 11.994 19.884 1.00 62.16 93 ASN A CA 1
ATOM 744 C C . ASN A 1 93 ? -17.940 11.003 20.471 1.00 62.16 93 ASN A C 1
ATOM 746 O O . ASN A 1 93 ? -19.101 11.035 20.081 1.00 62.16 93 ASN A O 1
ATOM 750 N N . LYS 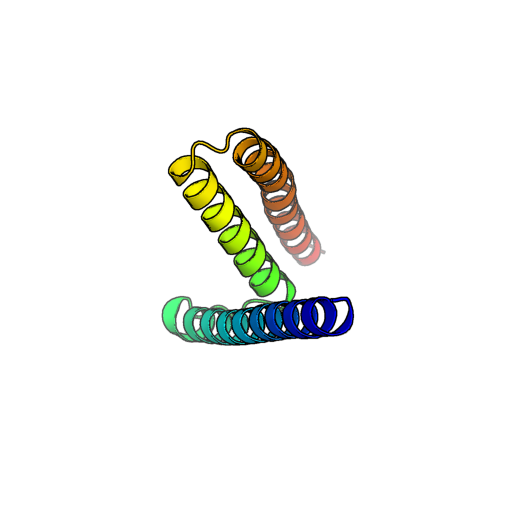A 1 94 ? -17.512 10.044 21.299 1.00 58.91 94 LYS A N 1
ATOM 751 C CA . LYS A 1 94 ? -18.403 9.107 22.002 1.00 58.91 94 LYS A CA 1
ATOM 752 C C . LYS A 1 94 ? -18.626 9.482 23.468 1.00 58.91 94 LYS A C 1
ATOM 754 O O . LYS A 1 94 ? -19.390 8.791 24.133 1.00 58.91 94 LYS A O 1
ATOM 759 N N . VAL A 1 95 ? -17.882 10.466 23.972 1.00 58.47 95 VAL A N 1
ATOM 760 C CA . VAL A 1 95 ? -17.911 10.902 25.376 1.00 58.47 95 VAL A CA 1
ATOM 761 C C . VAL A 1 95 ? -18.749 12.179 25.548 1.00 58.47 95 VAL A C 1
ATOM 763 O O . VAL A 1 95 ? -19.131 12.482 26.674 1.00 58.47 95 VAL A O 1
ATOM 766 N N . ASP A 1 96 ? -19.093 12.848 24.443 1.00 47.25 96 ASP A N 1
ATOM 767 C CA . ASP A 1 96 ? -20.117 13.900 24.364 1.00 47.25 96 ASP A CA 1
ATOM 768 C C . ASP A 1 96 ? -21.486 13.297 23.997 1.00 47.25 96 ASP A C 1
ATOM 770 O O . ASP A 1 96 ? -22.511 13.780 24.530 1.00 47.25 96 ASP A O 1
#

Secondary structure (DSSP, 8-state):
-HHHHHHHHHHHHHHHHHHHHHHHHHHHHHHHHHS-----HHHHHHHHHHHHHHHHHHHHHHTT-HHHHHHHHHHHHHHHHHHHHHHHHHHHTTT-

Foldseek 3Di:
DVVVVVVVVVVVVVVVVVVLVVQLVVCQVCCCVPVVDRDDPVRSVLVVLLVVLVVQLVVCVVVVPPVRNVVSVVVNVVSVVVVVVVVVVVVVVVVD

pLDDT: mean 80.07, std 8.29, range [47.25, 91.38]